Protein AF-0000000085161105 (afdb_homodimer)

Solvent-accessible surface area (backbone atoms only — not comparable to full-atom values): 9147 Å² total; per-residue (Å²): 103,48,68,47,67,28,64,81,33,56,54,71,57,48,52,53,47,44,52,50,10,55,75,70,72,42,51,55,47,58,39,50,52,55,35,43,53,49,30,51,51,48,52,51,50,50,51,52,49,48,50,53,50,48,49,51,42,69,75,51,60,72,70,71,74,68,72,66,71,61,64,71,61,59,56,58,60,59,67,80,104,102,49,69,48,68,30,63,81,32,55,56,70,59,50,52,52,48,46,52,49,9,56,76,68,72,41,50,55,46,59,39,49,52,54,36,43,53,50,30,51,52,48,53,51,50,52,50,51,48,50,49,52,53,50,50,50,40,67,74,51,61,74,69,71,73,67,71,64,72,60,65,71,60,59,52,56,59,57,66,79,100

Radius of gyration: 26.93 Å; Cα contacts (8 Å, |Δi|>4): 101; chains: 2; bounding box: 89×53×54 Å

Nearest PDB structures (foldseek):
  1xsv-assembly1_B  TM=3.532E-01  e=8.103E+00  Staphylococcus aureus

InterPro domains:
  IPR010985 Ribbon-helix-helix [SSF47598] (4-61)
  IPR013321 Arc-type ribbon-helix-helix [G3DSA:1.10.1220.10] (2-68)

Foldseek 3Di:
DDDDDDDPDDPVVQVVLCVVCVVVVHDSVVSVVVVVVVVVVVVVVVVVVVVVVVCVCVVVVPPPVPPPPDVVVVVVVVVVD/DDDDDDDPDDPVVQVVLCVVCVVVVHDSVVSVVVVVVVVVVVVVVVVVVVVVVVCVCVVVVPPPVVPPPPVVVVVVVVVVD

pLDDT: mean 84.96, std 17.78, range [46.22, 98.5]

Organism: Gracilinema caldarium (strain ATCC 51460 / DSM 7334 / H1) (NCBI:txid744872)

Structure (mmCIF, N/CA/C/O backbone):
data_AF-0000000085161105-model_v1
#
loop_
_entity.id
_entity.type
_entity.pdbx_description
1 polymer 'Uncharacterized protein'
#
loop_
_atom_site.group_PDB
_atom_site.id
_atom_site.type_symbol
_atom_site.label_atom_id
_atom_site.label_alt_id
_atom_site.label_comp_id
_atom_site.label_asym_id
_atom_site.label_entity_id
_atom_site.la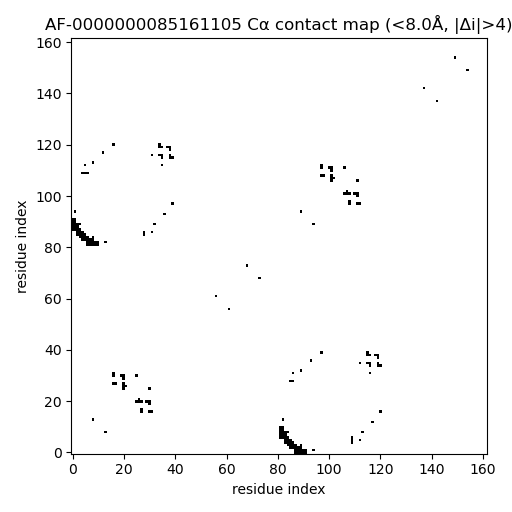bel_seq_id
_atom_site.pdbx_PDB_ins_code
_atom_site.Cartn_x
_atom_site.Cartn_y
_atom_site.Cartn_z
_atom_site.occupancy
_atom_site.B_iso_or_equiv
_atom_site.auth_seq_id
_atom_site.auth_comp_id
_atom_site.auth_asym_id
_atom_site.auth_atom_id
_atom_site.pdbx_PDB_model_num
ATOM 1 N N . MET A 1 1 ? -5.816 -5.742 -21.625 1 85.88 1 MET A N 1
ATOM 2 C CA . MET A 1 1 ? -5.969 -5.77 -20.172 1 85.88 1 MET A CA 1
ATOM 3 C C . MET A 1 1 ? -4.914 -6.672 -19.531 1 85.88 1 MET A C 1
ATOM 5 O O . MET A 1 1 ? -4.922 -7.887 -19.75 1 85.88 1 MET A O 1
ATOM 9 N N . PRO A 1 2 ? -3.969 -6.031 -18.938 1 92.69 2 PRO A N 1
ATOM 10 C CA . PRO A 1 2 ? -2.844 -6.816 -18.422 1 92.69 2 PRO A CA 1
ATOM 11 C C . PRO A 1 2 ? -3.213 -7.648 -17.188 1 92.69 2 PRO A C 1
ATOM 13 O O . PRO A 1 2 ? -4.254 -7.41 -16.578 1 92.69 2 PRO A O 1
ATOM 16 N N . LEU A 1 3 ? -2.451 -8.625 -17.031 1 95.44 3 LEU A N 1
ATOM 17 C CA . LEU A 1 3 ? -2.545 -9.492 -15.852 1 95.44 3 LEU A CA 1
ATOM 18 C C . LEU A 1 3 ? -1.609 -9.016 -14.75 1 95.44 3 LEU A C 1
ATOM 20 O O . LEU A 1 3 ? -0.421 -8.789 -14.992 1 95.44 3 LEU A O 1
ATOM 24 N N . LEU A 1 4 ? -2.09 -8.797 -13.594 1 97.5 4 LEU A N 1
ATOM 25 C CA . LEU A 1 4 ? -1.264 -8.531 -12.422 1 97.5 4 LEU A CA 1
ATOM 26 C C . LEU A 1 4 ? -1.057 -9.797 -11.594 1 97.5 4 LEU A C 1
ATOM 28 O O . LEU A 1 4 ? -2.021 -10.477 -11.25 1 97.5 4 LEU A O 1
ATOM 32 N N . GLN A 1 5 ? 0.175 -10.023 -11.344 1 97.12 5 GLN A N 1
ATOM 33 C CA . GLN A 1 5 ? 0.491 -11.219 -10.578 1 97.12 5 GLN A CA 1
ATOM 34 C C . GLN A 1 5 ? 1.525 -10.922 -9.492 1 97.12 5 GLN A C 1
ATOM 36 O O . GLN A 1 5 ? 2.555 -10.305 -9.766 1 97.12 5 GLN A O 1
ATOM 41 N N . VAL A 1 6 ? 1.143 -11.469 -8.359 1 97.44 6 VAL A N 1
ATOM 42 C CA . VAL A 1 6 ? 2.064 -11.406 -7.23 1 97.44 6 VAL A CA 1
ATOM 43 C C . VAL A 1 6 ? 2.25 -12.797 -6.637 1 97.44 6 VAL A C 1
ATOM 45 O O . VAL A 1 6 ? 1.337 -13.336 -6.008 1 97.44 6 VAL A O 1
ATOM 48 N N . ARG A 1 7 ? 3.367 -13.43 -6.754 1 94.62 7 ARG A N 1
ATOM 49 C CA . ARG A 1 7 ? 3.619 -14.82 -6.391 1 94.62 7 ARG A CA 1
ATOM 50 C C . ARG A 1 7 ? 3.914 -14.953 -4.898 1 94.62 7 ARG A C 1
ATOM 52 O O . ARG A 1 7 ? 3.541 -15.945 -4.273 1 94.62 7 ARG A O 1
ATOM 59 N N . ASP A 1 8 ? 4.609 -14.242 -4.23 1 91.94 8 ASP A N 1
ATOM 60 C CA . ASP A 1 8 ? 4.965 -14.305 -2.814 1 91.94 8 ASP A CA 1
ATOM 61 C C . ASP A 1 8 ? 4.234 -13.227 -2.018 1 91.94 8 ASP A C 1
ATOM 63 O O . ASP A 1 8 ? 4.863 -12.445 -1.301 1 91.94 8 ASP A O 1
ATOM 67 N N . PHE A 1 9 ? 2.838 -13.445 -2.125 1 97.5 9 PHE A N 1
ATOM 68 C CA . PHE A 1 9 ? 1.999 -12.484 -1.415 1 97.5 9 PHE A CA 1
ATOM 69 C C . PHE A 1 9 ? 1.91 -12.836 0.065 1 97.5 9 PHE A C 1
ATOM 71 O O . PHE A 1 9 ? 1.677 -13.992 0.421 1 97.5 9 PHE A O 1
ATOM 78 N N . PRO A 1 10 ? 2.268 -11.945 0.961 1 97.25 10 PRO A N 1
ATOM 79 C CA . PRO A 1 10 ? 2.207 -12.242 2.395 1 97.25 10 PRO A CA 1
ATOM 80 C C . PRO A 1 10 ? 0.855 -12.812 2.822 1 97.25 10 PRO A C 1
ATOM 82 O O . PRO A 1 10 ? -0.189 -12.242 2.496 1 97.25 10 PRO A O 1
ATOM 85 N N . GLU A 1 11 ? 0.868 -13.914 3.537 1 97.06 11 GLU A N 1
ATOM 86 C CA . GLU A 1 11 ? -0.332 -14.641 3.938 1 97.06 11 GLU A CA 1
ATOM 87 C C . GLU A 1 11 ? -1.271 -13.75 4.75 1 97.06 11 GLU A C 1
ATOM 89 O O . GLU A 1 11 ? -2.488 -13.789 4.559 1 97.06 11 GLU A O 1
ATOM 94 N N . ASP A 1 12 ? -0.713 -12.961 5.73 1 96.69 12 ASP A N 1
ATOM 95 C CA . ASP A 1 12 ? -1.523 -12.094 6.582 1 96.69 12 ASP A CA 1
ATOM 96 C C . ASP A 1 12 ? -2.236 -11.031 5.754 1 96.69 12 ASP A C 1
ATOM 98 O O . ASP A 1 12 ? -3.398 -10.711 6.012 1 96.69 12 ASP A O 1
ATOM 102 N N . LEU A 1 13 ? -1.573 -10.547 4.734 1 97.62 13 LEU A N 1
ATOM 103 C CA . LEU A 1 13 ? -2.143 -9.531 3.854 1 97.62 13 LEU A CA 1
ATOM 104 C C . LEU A 1 13 ? -3.248 -10.125 2.986 1 97.62 13 LEU A C 1
ATOM 106 O O . LEU A 1 13 ? -4.281 -9.484 2.768 1 97.62 13 LEU A O 1
ATOM 110 N N . TYR A 1 14 ? -3.055 -11.281 2.6 1 98 14 TYR A N 1
ATOM 111 C CA . TYR A 1 14 ? -4.047 -11.977 1.782 1 98 14 TYR A CA 1
ATOM 112 C C . TYR A 1 14 ? -5.324 -12.227 2.57 1 98 14 TYR A C 1
ATOM 114 O O . TYR A 1 14 ? -6.43 -12.031 2.055 1 98 14 TYR A O 1
ATOM 122 N N . LYS A 1 15 ? -5.121 -12.68 3.773 1 97.44 15 LYS A N 1
ATOM 123 C CA . LYS A 1 15 ? -6.27 -12.953 4.637 1 97.44 15 LYS A CA 1
ATOM 124 C C . LYS A 1 15 ? -7.094 -11.688 4.871 1 97.44 15 LYS A C 1
ATOM 126 O O . LYS A 1 15 ? -8.32 -11.727 4.797 1 97.44 15 LYS A O 1
ATOM 131 N N . THR A 1 16 ? -6.422 -10.609 5.164 1 97.81 16 THR A N 1
ATOM 132 C CA . THR A 1 16 ? -7.098 -9.344 5.402 1 97.81 16 THR A CA 1
ATOM 133 C C . THR A 1 16 ? -7.824 -8.875 4.145 1 97.81 16 THR A C 1
ATOM 135 O O . THR A 1 16 ? -8.969 -8.414 4.215 1 97.81 16 THR A O 1
ATOM 138 N N . LEU A 1 17 ? -7.184 -9.008 2.988 1 98 17 LEU A N 1
ATOM 139 C CA . LEU A 1 17 ? -7.762 -8.625 1.706 1 98 17 LEU A CA 1
ATOM 140 C C . LEU A 1 17 ? -9.008 -9.453 1.398 1 98 17 LEU A C 1
ATOM 142 O O . LEU A 1 17 ? -10.016 -8.914 0.933 1 98 17 LEU A O 1
ATOM 146 N N . ALA A 1 18 ? -8.914 -10.695 1.698 1 97.62 18 ALA A N 1
ATOM 147 C CA . ALA A 1 18 ? -10.039 -11.602 1.468 1 97.62 18 ALA A CA 1
ATOM 148 C C . ALA A 1 18 ? -11.219 -11.25 2.365 1 97.62 18 ALA A C 1
ATOM 150 O O . ALA A 1 18 ? -12.375 -11.297 1.931 1 97.62 18 ALA A O 1
ATOM 151 N N . GLU A 1 19 ? -10.898 -10.969 3.643 1 97.62 19 GLU A N 1
ATOM 152 C CA . GLU A 1 19 ? -11.938 -10.586 4.594 1 97.62 19 GLU A CA 1
ATOM 153 C C . GLU A 1 19 ? -12.656 -9.312 4.145 1 97.62 19 GLU A C 1
ATOM 155 O O . GLU A 1 19 ? -13.883 -9.242 4.199 1 97.62 19 GLU A O 1
ATOM 160 N N . ILE A 1 20 ? -11.938 -8.367 3.658 1 97.31 20 ILE A N 1
ATOM 161 C CA . ILE A 1 20 ? -12.508 -7.094 3.236 1 97.31 20 ILE A CA 1
ATOM 162 C C . ILE A 1 20 ? -13.32 -7.289 1.959 1 97.31 20 ILE A C 1
ATOM 164 O O . ILE A 1 20 ? -14.391 -6.691 1.798 1 97.31 20 ILE A O 1
ATOM 168 N N . ALA A 1 21 ? -12.797 -8.117 1.07 1 98.31 21 ALA A N 1
ATOM 169 C CA . ALA A 1 21 ? -13.516 -8.43 -0.158 1 98.31 21 ALA A CA 1
ATOM 170 C C . ALA A 1 21 ? -14.891 -9.023 0.151 1 98.31 21 ALA A C 1
ATOM 172 O O . ALA A 1 21 ? -15.891 -8.648 -0.459 1 98.31 21 ALA A O 1
ATOM 173 N N . GLU A 1 22 ? -14.875 -9.938 1.122 1 98.06 22 GLU A N 1
ATOM 174 C CA . GLU A 1 22 ? -16.125 -10.57 1.537 1 98.06 22 GLU A CA 1
ATOM 175 C C . GLU A 1 22 ? -17.078 -9.562 2.156 1 98.06 22 GLU A C 1
ATOM 177 O O . GLU A 1 22 ? -18.266 -9.555 1.847 1 98.06 22 GLU A O 1
ATOM 182 N N . GLN A 1 23 ? -16.562 -8.758 2.969 1 96.31 23 GLN A N 1
ATOM 183 C CA . GLN A 1 23 ? -17.375 -7.742 3.629 1 96.31 23 GLN A CA 1
ATOM 184 C C . GLN A 1 23 ? -18 -6.785 2.611 1 96.31 23 GLN A C 1
ATOM 186 O O . GLN A 1 23 ? -19.141 -6.344 2.775 1 96.31 23 GLN A O 1
ATOM 191 N N . ASP A 1 24 ? -17.266 -6.457 1.548 1 96.75 24 ASP A N 1
ATOM 192 C CA . ASP A 1 24 ? -17.719 -5.504 0.538 1 96.75 24 ASP A CA 1
ATOM 193 C C . ASP A 1 24 ? -18.469 -6.215 -0.593 1 96.75 24 ASP A C 1
ATOM 195 O O . ASP A 1 24 ? -18.906 -5.574 -1.547 1 9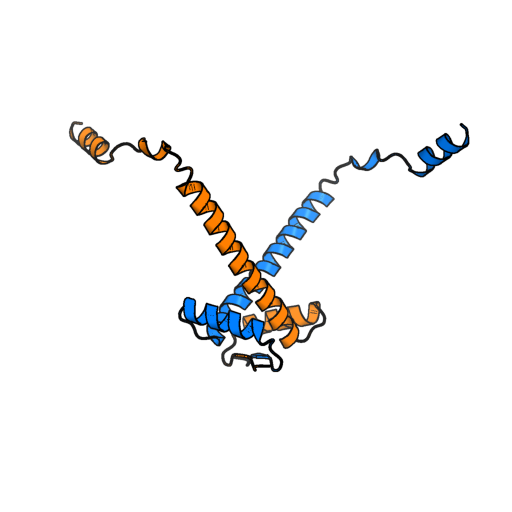6.75 24 ASP A O 1
ATOM 199 N N . ASN A 1 25 ? -18.594 -7.539 -0.49 1 97.94 25 ASN A N 1
ATOM 200 C CA . ASN A 1 25 ? -19.281 -8.375 -1.469 1 97.94 25 ASN A CA 1
ATOM 201 C C . ASN A 1 25 ? -18.641 -8.273 -2.846 1 97.94 25 ASN A C 1
ATOM 203 O O . ASN A 1 25 ? -19.312 -8.047 -3.846 1 97.94 25 ASN A O 1
ATOM 207 N N . ARG A 1 26 ? -17.25 -8.406 -2.811 1 97.44 26 ARG A N 1
ATOM 208 C CA . ARG A 1 26 ? -16.469 -8.391 -4.039 1 97.44 26 ARG A CA 1
ATOM 209 C C . ARG A 1 26 ? -15.5 -9.562 -4.082 1 97.44 26 ARG A C 1
ATOM 211 O O . ARG A 1 26 ? -15.195 -10.164 -3.049 1 97.44 26 ARG A O 1
ATOM 218 N N . SER A 1 27 ? -15.172 -9.773 -5.281 1 97.75 27 SER A N 1
ATOM 219 C CA . SER A 1 27 ? -14.062 -10.719 -5.41 1 97.75 27 SER A CA 1
ATOM 220 C C . SER A 1 27 ? -12.75 -10.102 -4.926 1 97.75 27 SER A C 1
ATOM 222 O O . SER A 1 27 ? -12.633 -8.883 -4.84 1 97.75 27 SER A O 1
ATOM 224 N N . ILE A 1 28 ? -11.781 -10.891 -4.621 1 97.31 28 ILE A N 1
ATOM 225 C CA . ILE A 1 28 ? -10.461 -10.438 -4.203 1 97.31 28 ILE A CA 1
ATOM 226 C C . ILE A 1 28 ? -9.836 -9.57 -5.301 1 97.31 28 ILE A C 1
ATOM 228 O O . ILE A 1 28 ? -9.18 -8.57 -5.012 1 97.31 28 ILE A O 1
ATOM 232 N N . ALA A 1 29 ? -10.031 -9.93 -6.559 1 97.88 29 ALA A N 1
ATOM 233 C CA . ALA A 1 29 ? -9.523 -9.18 -7.707 1 97.88 29 ALA A CA 1
ATOM 234 C C . ALA A 1 29 ? -10.141 -7.789 -7.777 1 97.88 29 ALA A C 1
ATOM 236 O O . ALA A 1 29 ? -9.43 -6.797 -7.949 1 97.88 29 ALA A O 1
ATOM 237 N N . GLN A 1 30 ? -11.453 -7.746 -7.652 1 97.75 30 GLN A N 1
ATOM 238 C CA . GLN A 1 30 ? -12.156 -6.469 -7.695 1 97.75 30 GLN A CA 1
ATOM 239 C C . GLN A 1 30 ? -11.758 -5.578 -6.527 1 97.75 30 GLN A C 1
ATOM 241 O O . GLN A 1 30 ? -11.578 -4.371 -6.691 1 97.75 30 GLN A O 1
ATOM 246 N N . GLU A 1 31 ? -11.562 -6.133 -5.324 1 98.12 31 GLU A N 1
ATOM 247 C CA . GLU A 1 31 ? -11.141 -5.387 -4.145 1 98.12 31 GLU A CA 1
ATOM 248 C C . GLU A 1 31 ? -9.719 -4.855 -4.309 1 98.12 31 GLU A C 1
ATOM 250 O O . GLU A 1 31 ? -9.422 -3.729 -3.904 1 98.12 31 GLU A O 1
ATOM 255 N N . THR A 1 32 ? -8.852 -5.707 -4.895 1 98.5 32 THR A N 1
ATOM 256 C CA . THR A 1 32 ? -7.477 -5.301 -5.168 1 98.5 32 THR A CA 1
ATOM 257 C C . THR A 1 32 ? -7.445 -4.062 -6.059 1 98.5 32 THR A C 1
ATOM 259 O O . THR A 1 32 ? -6.711 -3.113 -5.781 1 98.5 32 THR A O 1
ATOM 262 N N . ILE A 1 33 ? -8.273 -3.996 -7.062 1 98.38 33 ILE A N 1
ATOM 263 C CA . ILE A 1 33 ? -8.352 -2.879 -8 1 98.38 33 ILE A CA 1
ATOM 264 C C . ILE A 1 33 ? -8.82 -1.624 -7.266 1 98.38 33 ILE A C 1
ATOM 266 O O . ILE A 1 33 ? -8.234 -0.549 -7.426 1 98.38 33 ILE A O 1
ATOM 270 N N . VAL A 1 34 ? -9.867 -1.777 -6.488 1 97.94 34 VAL A N 1
ATOM 271 C CA . VAL A 1 34 ? -10.453 -0.647 -5.777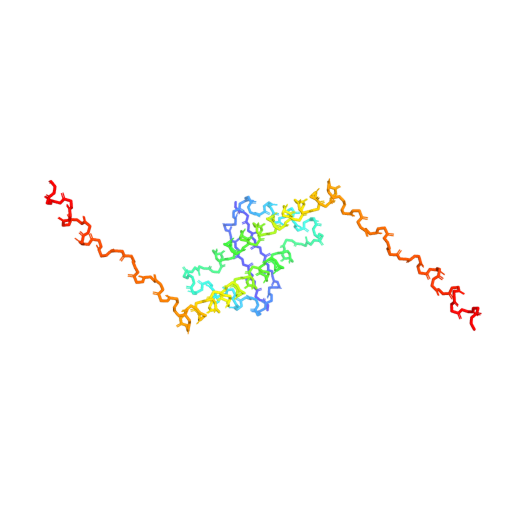 1 97.94 34 VAL A CA 1
ATOM 272 C C . VAL A 1 34 ? -9.445 -0.078 -4.785 1 97.94 34 VAL A C 1
ATOM 274 O O . VAL A 1 34 ? -9.258 1.14 -4.707 1 97.94 34 VAL A O 1
ATOM 277 N N . LEU A 1 35 ? -8.727 -0.958 -4.035 1 98.25 35 LEU A N 1
ATOM 278 C CA . LEU A 1 35 ? -7.777 -0.526 -3.018 1 98.25 35 LEU A CA 1
ATOM 279 C C . LEU A 1 35 ? -6.551 0.119 -3.654 1 98.25 35 LEU A C 1
ATOM 281 O O . LEU A 1 35 ? -6.02 1.103 -3.135 1 98.25 35 LEU A O 1
ATOM 285 N N . LEU A 1 36 ? -6.086 -0.452 -4.738 1 98.38 36 LEU A N 1
ATOM 286 C CA . LEU A 1 36 ? -4.922 0.113 -5.41 1 98.38 36 LEU A CA 1
ATOM 287 C C . LEU A 1 36 ? -5.238 1.486 -5.992 1 98.38 36 LEU A C 1
ATOM 289 O O . LEU A 1 36 ? -4.406 2.393 -5.945 1 98.38 36 LEU A O 1
ATOM 293 N N . LYS A 1 37 ? -6.465 1.665 -6.598 1 97.75 37 LYS A N 1
ATOM 294 C CA . LYS A 1 37 ? -6.895 2.969 -7.098 1 97.75 37 LYS A CA 1
ATOM 295 C C . LYS A 1 37 ? -6.906 4.008 -5.98 1 97.75 37 LYS A C 1
ATOM 297 O O . LYS A 1 37 ? -6.438 5.133 -6.168 1 97.75 37 LYS A O 1
ATOM 302 N N . LYS A 1 38 ? -7.418 3.578 -4.887 1 96.69 38 LYS A N 1
ATOM 303 C CA . LYS A 1 38 ? -7.48 4.473 -3.736 1 96.69 38 LYS A CA 1
ATOM 304 C C . LYS A 1 38 ? -6.078 4.828 -3.242 1 96.69 38 LYS A C 1
ATOM 306 O O . LYS A 1 38 ? -5.809 5.984 -2.91 1 96.69 38 LYS A O 1
ATOM 311 N N . ALA A 1 39 ? -5.238 3.793 -3.131 1 97.38 39 ALA A N 1
ATOM 312 C CA . ALA A 1 39 ? -3.877 4 -2.645 1 97.38 39 ALA A CA 1
ATOM 313 C C . ALA A 1 39 ? -3.104 4.941 -3.562 1 97.38 39 ALA A C 1
ATOM 315 O O . ALA A 1 39 ? -2.336 5.785 -3.094 1 97.38 39 ALA A O 1
ATOM 316 N N . LEU A 1 40 ? -3.285 4.812 -4.844 1 97.06 40 LEU A N 1
ATOM 317 C CA . LEU A 1 40 ? -2.586 5.645 -5.812 1 97.06 40 LEU A CA 1
ATOM 318 C C . LEU A 1 40 ? -3.109 7.078 -5.777 1 97.06 40 LEU A C 1
ATOM 320 O O . LEU A 1 40 ? -2.338 8.031 -5.922 1 97.06 40 LEU A O 1
ATOM 324 N N . ASN A 1 41 ? -4.438 7.227 -5.664 1 95 41 ASN A N 1
ATOM 325 C CA . ASN A 1 41 ? -5.027 8.555 -5.527 1 95 41 ASN A CA 1
ATOM 326 C C . ASN A 1 41 ? -4.531 9.266 -4.273 1 95 41 ASN 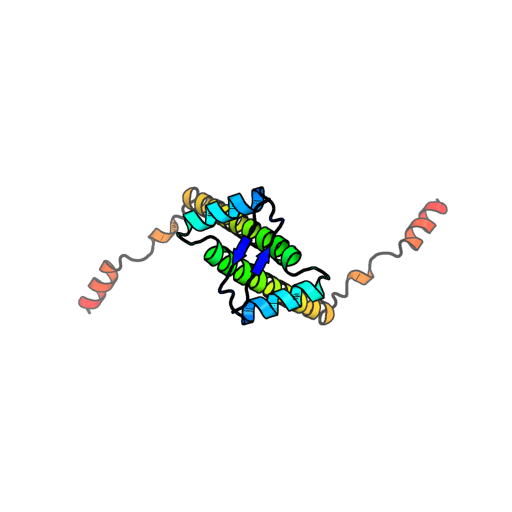A C 1
ATOM 328 O O . ASN A 1 41 ? -4.27 10.469 -4.297 1 95 41 ASN A O 1
ATOM 332 N N . TYR A 1 42 ? -4.402 8.516 -3.193 1 93 42 TYR A N 1
ATOM 333 C CA . TYR A 1 42 ? -3.91 9.078 -1.941 1 93 42 TYR A CA 1
ATOM 334 C C . TYR A 1 42 ? -2.463 9.539 -2.08 1 93 42 TYR A C 1
ATOM 336 O O . TYR A 1 42 ? -2.094 10.609 -1.589 1 93 42 TYR A O 1
ATOM 344 N N . LYS A 1 43 ? -1.7 8.664 -2.715 1 93.44 43 LYS A N 1
ATOM 345 C CA . LYS A 1 43 ? -0.3 9.016 -2.93 1 93.44 43 LYS A CA 1
ATOM 346 C C . LYS A 1 43 ? -0.174 10.312 -3.721 1 93.44 43 LYS A C 1
ATOM 348 O O . LYS A 1 43 ? 0.64 11.18 -3.385 1 93.44 43 LYS A O 1
ATOM 353 N N . GLU A 1 44 ? -0.956 10.484 -4.699 1 93.75 44 GLU A N 1
ATOM 354 C CA . GLU A 1 44 ? -0.93 11.672 -5.547 1 93.75 44 GLU A CA 1
ATOM 355 C C . GLU A 1 44 ? -1.366 12.914 -4.773 1 93.75 44 GLU A C 1
ATOM 357 O O . GLU A 1 44 ? -0.769 13.984 -4.918 1 93.75 44 GLU A O 1
ATOM 362 N N . SER A 1 45 ? -2.447 12.758 -4.043 1 94.75 45 SER A N 1
ATOM 363 C CA . SER A 1 45 ? -2.973 13.875 -3.27 1 94.75 45 SER A CA 1
ATOM 364 C C . SER A 1 45 ? -1.973 14.344 -2.215 1 94.75 45 SER A C 1
ATOM 366 O O . SER A 1 45 ? -1.827 15.539 -1.973 1 94.75 45 SER A O 1
ATOM 368 N N . ARG A 1 46 ? -1.368 13.367 -1.612 1 91.94 46 ARG A N 1
ATOM 369 C CA . ARG A 1 46 ? -0.372 13.68 -0.595 1 91.94 46 ARG A CA 1
ATOM 370 C C . ARG A 1 46 ? 0.815 14.422 -1.203 1 91.94 46 ARG A C 1
ATOM 372 O O . ARG A 1 46 ? 1.333 15.367 -0.609 1 91.94 46 ARG A O 1
ATOM 379 N N . GLN A 1 47 ? 1.183 13.992 -2.311 1 92.69 47 GLN A N 1
ATOM 380 C CA . GLN A 1 47 ? 2.299 14.648 -2.988 1 92.69 47 GLN A CA 1
ATOM 381 C C . GLN A 1 47 ? 1.938 16.078 -3.391 1 92.69 47 GLN A C 1
ATOM 383 O O . GLN A 1 47 ? 2.754 16.984 -3.25 1 92.69 47 GLN A O 1
ATOM 388 N N . ALA A 1 48 ? 0.757 16.203 -3.895 1 95.12 48 ALA A N 1
ATOM 389 C CA . ALA A 1 48 ? 0.288 17.531 -4.289 1 95.12 48 ALA A CA 1
ATOM 390 C C . ALA A 1 48 ? 0.209 18.469 -3.084 1 95.12 48 ALA A C 1
ATOM 392 O O . ALA A 1 48 ? 0.559 19.641 -3.182 1 95.12 48 ALA A O 1
ATOM 393 N N . ARG A 1 49 ? -0.259 17.953 -2.061 1 95.06 49 ARG A N 1
ATOM 394 C CA . ARG A 1 49 ? -0.372 18.75 -0.842 1 95.06 49 ARG A CA 1
ATOM 395 C C . ARG A 1 49 ? 1.005 19.141 -0.318 1 95.06 49 ARG A C 1
ATOM 397 O O . ARG A 1 49 ? 1.206 20.281 0.111 1 95.06 49 ARG A O 1
ATOM 404 N N . ARG A 1 50 ? 1.86 18.281 -0.316 1 94.62 50 ARG A N 1
ATOM 405 C CA . ARG A 1 50 ? 3.225 18.562 0.12 1 94.62 50 ARG A CA 1
ATOM 406 C C . ARG A 1 50 ? 3.863 19.641 -0.745 1 94.62 50 ARG A C 1
ATOM 408 O O . ARG A 1 50 ? 4.512 20.562 -0.228 1 94.62 50 ARG A O 1
ATOM 415 N N . LYS A 1 51 ? 3.652 19.516 -1.948 1 94.88 51 LYS A N 1
ATOM 416 C CA . LYS A 1 51 ? 4.195 20.516 -2.867 1 94.88 51 LYS A CA 1
ATOM 417 C C . LYS A 1 51 ? 3.613 21.906 -2.588 1 94.88 51 LYS A C 1
ATOM 419 O O . LYS A 1 51 ? 4.332 22.906 -2.629 1 94.88 51 LYS A O 1
ATOM 424 N N . ARG A 1 52 ? 2.254 21.875 -2.377 1 94.44 52 ARG A N 1
ATOM 425 C CA . ARG A 1 52 ? 1.573 23.125 -2.086 1 94.44 52 ARG A CA 1
ATOM 426 C C . ARG A 1 52 ? 2.117 23.766 -0.81 1 94.44 52 ARG A C 1
ATOM 428 O O . ARG A 1 52 ? 2.381 24.969 -0.772 1 94.44 52 ARG A O 1
ATOM 435 N N . ILE A 1 53 ? 2.396 22.906 0.205 1 92.81 53 ILE A N 1
ATOM 436 C CA . ILE A 1 53 ? 2.877 23.391 1.495 1 92.81 53 ILE A CA 1
ATOM 437 C C . ILE A 1 53 ? 4.32 23.875 1.361 1 92.81 53 ILE A C 1
ATOM 439 O O . ILE A 1 53 ? 4.684 24.922 1.909 1 92.81 53 ILE A O 1
ATOM 443 N N . LEU A 1 54 ? 5.074 23.156 0.636 1 92.62 54 LEU A N 1
ATOM 444 C CA . LEU A 1 54 ? 6.465 23.547 0.416 1 92.62 54 LEU A CA 1
ATOM 445 C C . LEU A 1 54 ? 6.543 24.859 -0.357 1 92.62 54 LEU A C 1
ATOM 447 O O . LEU A 1 54 ? 7.367 25.719 -0.039 1 92.62 54 LEU A O 1
ATOM 451 N N . ASN A 1 55 ? 5.719 24.922 -1.418 1 91.69 55 ASN A N 1
ATOM 452 C CA . ASN A 1 55 ? 5.664 26.156 -2.191 1 91.69 55 ASN A CA 1
ATOM 453 C C . ASN A 1 55 ? 5.262 27.344 -1.323 1 91.69 55 ASN A C 1
ATOM 455 O O . ASN A 1 55 ? 5.773 28.453 -1.498 1 91.69 55 ASN A O 1
ATOM 459 N N . GLU A 1 56 ? 4.285 27.109 -0.426 1 89 56 GLU A N 1
ATOM 460 C CA . GLU A 1 56 ? 3.844 28.156 0.488 1 89 56 GLU A CA 1
ATOM 461 C C . GLU A 1 56 ? 4.965 28.562 1.435 1 89 56 GLU A C 1
ATOM 463 O O . GLU A 1 56 ? 5.113 29.75 1.747 1 89 56 GLU A O 1
ATOM 468 N N . ILE A 1 57 ? 5.84 27.625 1.897 1 88.38 57 ILE A N 1
ATOM 469 C CA . ILE A 1 57 ? 6.965 27.891 2.785 1 88.38 57 ILE A CA 1
ATOM 470 C C . ILE A 1 57 ? 8.047 28.656 2.029 1 88.38 57 ILE A C 1
ATOM 472 O O . ILE A 1 57 ? 8.641 29.594 2.559 1 88.38 57 ILE A O 1
ATOM 476 N N . TYR A 1 58 ? 8.328 28.203 0.828 1 87 58 TYR A N 1
ATOM 477 C CA . TYR A 1 58 ? 9.352 28.844 0.003 1 87 58 TYR A CA 1
ATOM 478 C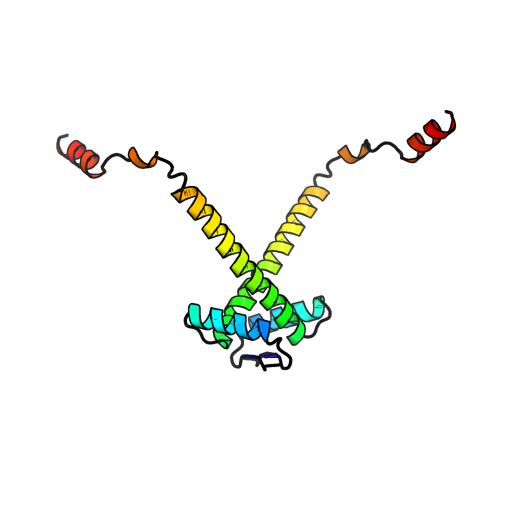 C . TYR A 1 58 ? 8.945 30.266 -0.373 1 87 58 TYR A C 1
ATOM 480 O O . TYR A 1 58 ? 9.789 31.156 -0.437 1 87 58 TYR A O 1
ATOM 488 N N . ASN A 1 59 ? 7.758 30.391 -0.651 1 85.25 59 ASN A N 1
ATOM 489 C CA . ASN A 1 59 ? 7.273 31.688 -1.121 1 85.25 59 ASN A CA 1
ATOM 490 C C . ASN A 1 59 ? 6.992 32.625 0.041 1 85.25 59 ASN A C 1
ATOM 492 O O . ASN A 1 59 ? 6.871 33.844 -0.155 1 85.25 59 ASN A O 1
ATOM 496 N N . ASN A 1 60 ? 6.816 32 1.307 1 71.31 60 ASN A N 1
ATOM 497 C CA . ASN A 1 60 ? 6.656 32.812 2.514 1 71.31 60 ASN A CA 1
ATOM 498 C C . ASN A 1 60 ? 7.621 32.375 3.611 1 71.31 60 ASN A C 1
ATOM 500 O O . ASN A 1 60 ? 7.207 31.734 4.594 1 71.31 60 ASN A O 1
ATOM 504 N N . PRO A 1 61 ? 9.016 32.344 3.172 1 59.12 61 PRO A N 1
ATOM 505 C CA . PRO A 1 61 ? 10.016 31.922 4.148 1 59.12 61 PRO A CA 1
ATOM 506 C C . PRO A 1 61 ? 9.867 32.625 5.5 1 59.12 61 PRO A C 1
ATOM 508 O O . PRO A 1 61 ? 9.594 33.812 5.551 1 59.12 61 PRO A O 1
ATOM 511 N N . ILE A 1 62 ? 9.289 31.969 6.457 1 55.56 62 ILE A N 1
ATOM 512 C CA . ILE A 1 62 ? 9.305 32.594 7.777 1 55.56 62 ILE A CA 1
ATOM 513 C C . ILE A 1 62 ? 10.734 33 8.141 1 55.56 62 ILE A C 1
ATOM 515 O O . ILE A 1 62 ? 11.656 32.156 8.07 1 55.56 62 ILE A O 1
ATOM 519 N N . ARG A 1 63 ? 11.023 34.188 8.133 1 51.41 63 ARG A N 1
ATOM 520 C CA . ARG A 1 63 ? 12.188 34.938 8.617 1 51.41 63 ARG A CA 1
ATOM 521 C C . ARG A 1 63 ? 12.719 34.312 9.906 1 51.41 63 ARG A C 1
ATOM 523 O O . ARG A 1 63 ? 13.781 34.688 10.391 1 51.41 63 ARG A O 1
ATOM 530 N N . ASN A 1 64 ? 11.898 33.719 10.68 1 48.5 64 ASN A N 1
ATOM 531 C CA . ASN A 1 64 ? 12.312 33.781 12.078 1 48.5 64 ASN A CA 1
ATOM 532 C C . ASN A 1 64 ? 13.555 32.938 12.336 1 48.5 64 ASN A C 1
ATOM 534 O O . ASN A 1 64 ? 13.875 32.625 13.484 1 48.5 64 ASN A O 1
ATOM 538 N N . VAL A 1 65 ? 13.93 32.094 11.383 1 48.34 65 VAL A N 1
ATOM 539 C CA . VAL A 1 65 ? 14.984 31.266 11.938 1 48.34 65 VAL A CA 1
ATOM 540 C C . VAL A 1 65 ? 16.203 32.125 12.258 1 48.34 65 VAL A C 1
ATOM 542 O O . VAL A 1 65 ? 17.344 31.688 12.047 1 48.34 65 VAL A O 1
ATOM 545 N N . GLU A 1 66 ? 16.266 33.312 11.969 1 46.22 66 GLU A N 1
ATOM 546 C CA . GLU A 1 66 ? 17.438 34.125 12.273 1 46.22 66 GLU A CA 1
ATOM 547 C C . GLU A 1 66 ? 17.969 33.844 13.68 1 46.22 66 GLU A C 1
ATOM 549 O O . GLU A 1 66 ? 19.141 34.062 13.969 1 46.22 66 GLU A O 1
ATOM 554 N N . THR A 1 67 ? 17.078 33.875 14.727 1 49.34 67 THR A N 1
ATOM 555 C CA . THR A 1 67 ? 17.594 34.188 16.047 1 49.34 67 THR A CA 1
ATOM 556 C C . THR A 1 67 ? 18.203 32.969 16.703 1 49.34 67 THR A C 1
ATOM 558 O O . THR A 1 67 ? 18.297 32.875 17.938 1 49.34 67 THR A O 1
ATOM 561 N N . PHE A 1 68 ? 18.188 31.875 16.062 1 52.5 68 PHE A N 1
ATOM 562 C CA . PHE A 1 68 ? 18.859 30.828 16.828 1 52.5 68 PHE A CA 1
ATOM 563 C C . PHE A 1 68 ? 20.312 31.203 17.094 1 52.5 68 PHE A C 1
ATOM 565 O O . PHE A 1 68 ? 21.047 31.531 16.156 1 52.5 68 PHE A O 1
ATOM 572 N N . PRO A 1 69 ? 20.578 31.547 18.328 1 49.81 69 PRO A N 1
ATOM 573 C CA . PRO A 1 69 ? 21.922 32 18.672 1 49.81 69 PRO A CA 1
ATOM 574 C C . PRO A 1 69 ? 23.016 31.047 18.203 1 49.81 69 PRO A C 1
ATOM 576 O O . PRO A 1 69 ? 22.75 29.859 18.016 1 49.81 69 PRO A O 1
ATOM 579 N N . ASP A 1 70 ? 24.016 31.547 17.531 1 56.16 70 ASP A N 1
ATOM 580 C CA . ASP A 1 70 ? 25.188 30.797 17.078 1 56.16 70 ASP A CA 1
ATOM 581 C C . ASP A 1 70 ? 25.703 29.859 18.156 1 56.16 70 ASP A C 1
ATOM 583 O O . ASP A 1 70 ? 25.984 30.297 19.281 1 56.16 70 ASP A O 1
ATOM 587 N N . PRO A 1 71 ? 25.406 28.547 18.188 1 61.66 71 PRO A N 1
ATOM 588 C CA . PRO A 1 71 ? 25.906 27.625 19.219 1 61.66 71 PRO A CA 1
ATOM 589 C C . PRO A 1 71 ? 27.359 27.922 19.609 1 61.66 71 PRO A C 1
ATOM 591 O O . PRO A 1 71 ? 27.719 27.766 20.781 1 61.66 71 PRO A O 1
ATOM 594 N N . ALA A 1 72 ? 28.125 28.219 18.609 1 63.25 72 ALA A N 1
ATOM 595 C CA . ALA A 1 72 ? 29.531 28.484 18.906 1 63.25 72 ALA A CA 1
ATOM 596 C C . ALA A 1 72 ? 29.672 29.641 19.891 1 63.25 72 ALA A C 1
ATOM 598 O O . ALA A 1 72 ? 30.578 29.625 20.734 1 63.25 72 ALA A O 1
ATOM 599 N N . ALA A 1 73 ? 28.844 30.672 19.969 1 58.09 73 ALA A N 1
ATOM 600 C CA . ALA A 1 73 ? 28.906 31.797 20.891 1 58.09 73 ALA A CA 1
ATOM 601 C C . ALA A 1 73 ? 28.562 31.359 22.312 1 58.09 73 ALA A C 1
ATOM 603 O O . ALA A 1 73 ? 29.188 31.781 23.281 1 58.09 73 ALA A O 1
ATOM 604 N N . LEU A 1 74 ? 27.703 30.422 22.516 1 59.47 74 LEU A N 1
ATOM 605 C CA . LEU A 1 74 ? 27.312 29.891 23.812 1 59.47 74 LEU A CA 1
ATOM 606 C C . LEU A 1 74 ? 28.453 29.094 24.438 1 59.47 74 LEU A C 1
ATOM 608 O O . LEU A 1 74 ? 28.656 29.141 25.656 1 59.47 74 LEU A O 1
ATOM 612 N N . ILE A 1 75 ? 29.219 28.297 23.719 1 60.72 75 ILE A N 1
ATOM 613 C CA . ILE A 1 75 ? 30.312 27.5 24.266 1 60.72 75 ILE A CA 1
ATOM 614 C C . ILE A 1 75 ? 31.438 28.422 24.734 1 60.72 75 ILE A C 1
ATOM 616 O O . ILE A 1 75 ? 32 28.219 25.812 1 60.72 75 ILE A O 1
ATOM 620 N N . ARG A 1 76 ? 31.812 29.531 24.031 1 65.5 76 ARG A N 1
ATOM 621 C CA . ARG A 1 76 ? 32.875 30.438 24.406 1 65.5 76 ARG A CA 1
ATOM 622 C C . ARG A 1 76 ? 32.594 31.125 25.734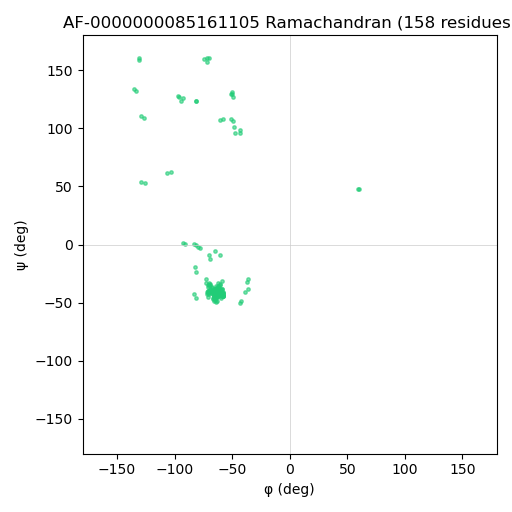 1 65.5 76 ARG A C 1
ATOM 624 O O . ARG A 1 76 ? 33.5 31.297 26.562 1 65.5 76 ARG A O 1
ATOM 631 N N . GLU A 1 77 ? 31.359 31.422 26.078 1 58.28 77 GLU A N 1
ATOM 632 C CA . GLU A 1 77 ? 30.984 32.062 27.328 1 58.28 77 GLU A CA 1
ATOM 633 C C . GLU A 1 77 ? 31.188 31.125 28.516 1 58.28 77 GLU A C 1
ATOM 635 O O . GLU A 1 77 ? 31.594 31.547 29.594 1 58.28 77 GLU A O 1
ATOM 640 N N . ASP A 1 78 ? 30.953 29.797 28.281 1 66.88 78 ASP A N 1
ATOM 641 C CA . ASP A 1 78 ? 31.109 28.844 29.359 1 66.88 78 ASP A CA 1
ATOM 642 C C . ASP A 1 78 ? 32.562 28.641 29.719 1 66.88 78 ASP A C 1
ATOM 644 O O . ASP A 1 78 ? 32.906 28.422 30.891 1 66.88 78 ASP A O 1
ATOM 648 N N . ARG A 1 79 ? 33.469 28.672 28.859 1 64.12 79 ARG A N 1
ATOM 649 C CA . ARG A 1 79 ? 34.875 28.438 29.188 1 64.12 79 ARG A CA 1
ATOM 650 C C . ARG A 1 79 ? 35.469 29.625 29.938 1 64.12 79 ARG A C 1
ATOM 652 O O . ARG A 1 79 ? 36.438 29.484 30.656 1 64.12 79 ARG A O 1
ATOM 659 N N . GLU A 1 80 ? 35.125 30.891 29.828 1 61.31 80 GLU A N 1
ATOM 660 C CA . GLU A 1 80 ? 35.719 32.062 30.469 1 61.31 80 GLU A CA 1
ATOM 661 C C . GLU A 1 80 ? 35.156 32.25 31.875 1 61.31 80 GLU A C 1
ATOM 663 O O . GLU A 1 80 ? 35.562 33.156 32.594 1 61.31 80 GLU A O 1
ATOM 668 N N . ARG A 1 81 ? 34.219 31.359 32.375 1 48.31 81 ARG A N 1
ATOM 669 C CA . ARG A 1 81 ? 33.844 31.391 33.781 1 48.31 81 ARG A CA 1
ATOM 670 C C . ARG A 1 81 ? 34.688 30.375 34.594 1 48.31 81 ARG A C 1
ATOM 672 O O . ARG A 1 81 ? 35.094 29.344 34.062 1 48.31 81 ARG A O 1
ATOM 679 N N . MET B 1 1 ? 2.529 -19.016 0.953 1 86 1 MET B N 1
ATOM 680 C CA . MET B 1 1 ? 2.479 -17.688 0.325 1 86 1 MET B CA 1
ATOM 681 C C . MET B 1 1 ? 1.581 -17.719 -0.908 1 86 1 MET B C 1
ATOM 683 O O . MET B 1 1 ? 1.908 -18.359 -1.909 1 86 1 MET B O 1
ATOM 687 N N . PRO B 1 2 ? 0.469 -17.125 -0.714 1 92.88 2 PRO B N 1
ATOM 688 C CA . PRO B 1 2 ? -0.505 -17.25 -1.802 1 92.88 2 PRO B CA 1
ATOM 689 C C . PRO B 1 2 ? -0.147 -16.375 -3.006 1 92.88 2 PRO B C 1
ATOM 691 O O . PRO B 1 2 ? 0.694 -15.477 -2.896 1 92.88 2 PRO B O 1
ATOM 694 N N . LEU B 1 3 ? -0.732 -16.797 -4.094 1 95.5 3 LEU B N 1
ATOM 695 C CA . LEU B 1 3 ? -0.619 -16.062 -5.344 1 95.5 3 LEU B CA 1
ATOM 696 C C . LEU B 1 3 ? -1.8 -15.109 -5.52 1 95.5 3 LEU B C 1
ATOM 698 O O . LEU B 1 3 ? -2.957 -15.523 -5.414 1 95.5 3 LEU B O 1
ATOM 702 N N . LEU B 1 4 ? -1.528 -13.828 -5.703 1 97.5 4 LEU B N 1
ATOM 703 C CA . LEU B 1 4 ? -2.568 -12.875 -6.07 1 97.5 4 LEU B CA 1
ATOM 704 C C . LEU B 1 4 ? -2.602 -12.656 -7.578 1 97.5 4 LEU B C 1
ATOM 706 O O . LEU B 1 4 ? -1.569 -12.367 -8.188 1 97.5 4 LEU B O 1
ATOM 710 N N . GLN B 1 5 ? -3.781 -12.836 -8.102 1 97.19 5 GLN B N 1
ATOM 711 C CA . GLN B 1 5 ? -3.922 -12.672 -9.547 1 97.19 5 GLN B CA 1
ATOM 712 C C . GLN B 1 5 ? -5.148 -11.828 -9.883 1 97.19 5 GLN B C 1
ATOM 714 O O . GLN B 1 5 ? -6.246 -12.086 -9.375 1 97.19 5 GLN B O 1
ATOM 719 N N . VAL B 1 6 ? -4.836 -10.891 -10.758 1 97.38 6 VAL B N 1
ATOM 720 C CA . VAL B 1 6 ? -5.91 -10.07 -11.305 1 97.38 6 VAL B CA 1
ATOM 721 C C . VAL B 1 6 ? -5.852 -10.102 -12.836 1 97.38 6 VAL B C 1
ATOM 723 O O . VAL B 1 6 ? -4.949 -9.523 -13.438 1 97.38 6 VAL B O 1
ATOM 726 N N . ARG B 1 7 ? -6.688 -10.695 -13.531 1 94.12 7 ARG B N 1
ATOM 727 C CA . ARG B 1 7 ? -6.66 -10.953 -14.969 1 94.12 7 ARG B CA 1
ATOM 728 C C . ARG B 1 7 ? -7.133 -9.734 -15.75 1 94.12 7 ARG B C 1
ATOM 730 O O . ARG B 1 7 ? -6.633 -9.453 -16.844 1 94.12 7 ARG B O 1
ATOM 737 N N . ASP B 1 8 ? -8.141 -9.047 -15.5 1 92.06 8 ASP B N 1
ATOM 738 C CA . ASP B 1 8 ? -8.68 -7.883 -16.203 1 92.06 8 ASP B CA 1
ATOM 739 C C . ASP B 1 8 ? -8.359 -6.59 -15.445 1 92.06 8 ASP B C 1
ATOM 741 O O . ASP B 1 8 ? -9.258 -5.805 -15.141 1 92.06 8 ASP B O 1
ATOM 745 N N . PHE B 1 9 ? -6.926 -6.445 -15.398 1 97.38 9 PHE B N 1
ATOM 746 C CA . PHE B 1 9 ? -6.461 -5.25 -14.695 1 97.38 9 PHE B CA 1
ATOM 747 C C . PHE B 1 9 ? -6.523 -4.031 -15.609 1 97.38 9 PHE B C 1
ATOM 749 O O . PHE B 1 9 ? -6.086 -4.086 -16.766 1 97.38 9 PHE B O 1
ATOM 756 N N . PRO B 1 10 ? -7.223 -2.996 -15.227 1 97.19 10 PRO B N 1
ATOM 757 C CA . PRO B 1 10 ? -7.316 -1.808 -16.078 1 97.19 10 PRO B CA 1
ATOM 758 C C . PRO B 1 10 ? -5.949 -1.317 -16.562 1 97.19 10 PRO B C 1
ATOM 760 O O . PRO B 1 10 ? -5.035 -1.141 -15.75 1 97.19 10 PRO B O 1
ATOM 763 N N . GLU B 1 11 ? -5.805 -1.059 -17.844 1 97.06 11 GLU B N 1
ATOM 764 C CA . GLU B 1 11 ? -4.543 -0.687 -18.469 1 97.06 11 GLU B CA 1
ATOM 765 C C . GLU B 1 11 ? -3.977 0.594 -17.875 1 97.06 11 GLU B C 1
ATOM 767 O O . GLU B 1 11 ? -2.77 0.695 -17.641 1 97.06 11 GLU B O 1
ATOM 772 N N . ASP B 1 12 ? -4.855 1.564 -17.672 1 96.62 12 ASP B N 1
ATOM 773 C CA . ASP B 1 12 ? -4.414 2.842 -17.125 1 96.62 12 ASP B CA 1
ATOM 774 C C . ASP B 1 12 ? -3.859 2.672 -15.703 1 96.62 12 ASP B C 1
ATOM 776 O O . ASP B 1 12 ? -2.857 3.291 -15.344 1 96.62 12 ASP B O 1
ATOM 780 N N . LEU B 1 13 ? -4.453 1.83 -14.945 1 97.56 13 LEU B N 1
ATOM 781 C CA . LEU B 1 13 ? -4.008 1.552 -13.586 1 97.56 13 LEU B CA 1
ATOM 782 C C . LEU B 1 13 ? -2.674 0.813 -13.594 1 97.56 13 LEU B C 1
ATOM 784 O O . LEU B 1 13 ? -1.801 1.095 -12.766 1 97.56 13 LEU B O 1
ATOM 788 N N . TYR B 1 14 ? -2.531 -0.041 -14.5 1 98 14 TYR B N 1
ATOM 789 C CA . TYR B 1 14 ? -1.291 -0.799 -14.633 1 98 14 TYR B CA 1
ATOM 790 C C . TYR B 1 14 ? -0.125 0.117 -14.977 1 98 14 TYR B C 1
ATOM 792 O O . TYR B 1 14 ? 0.967 -0.016 -14.422 1 98 14 TYR B O 1
ATOM 800 N N . LYS B 1 15 ? -0.39 0.984 -15.93 1 97.44 15 LYS B N 1
ATOM 801 C CA . LYS B 1 15 ? 0.64 1.928 -16.344 1 97.44 15 LYS B CA 1
ATOM 802 C C . LYS B 1 15 ? 1.099 2.803 -15.188 1 97.44 15 LYS B C 1
ATOM 804 O O . LYS B 1 15 ? 2.299 3.01 -15 1 97.44 15 LYS B O 1
ATOM 809 N N . THR B 1 16 ? 0.135 3.287 -14.438 1 97.81 16 THR B N 1
ATOM 810 C CA . THR B 1 16 ? 0.449 4.133 -13.289 1 97.81 16 THR B CA 1
ATOM 811 C C . THR B 1 16 ? 1.229 3.348 -12.242 1 97.81 16 THR B C 1
ATOM 813 O O . THR B 1 16 ? 2.207 3.852 -11.68 1 97.81 16 THR B O 1
ATOM 816 N N . LEU B 1 17 ? 0.839 2.141 -11.977 1 98 17 LEU B N 1
ATOM 817 C CA . LEU B 1 17 ? 1.502 1.271 -11.016 1 98 17 LEU B CA 1
ATOM 818 C C . LEU B 1 17 ? 2.939 0.983 -11.438 1 98 17 LEU B C 1
ATOM 820 O O . LEU B 1 17 ? 3.852 1.005 -10.609 1 98 17 LEU B O 1
ATOM 824 N N . ALA B 1 18 ? 3.08 0.737 -12.719 1 97.56 18 ALA B N 1
ATOM 825 C CA . ALA B 1 18 ? 4.406 0.455 -13.266 1 97.56 18 ALA B CA 1
ATOM 826 C C . ALA B 1 18 ? 5.32 1.67 -13.133 1 97.56 18 ALA B C 1
ATOM 828 O O . ALA B 1 18 ? 6.504 1.532 -12.828 1 97.56 18 ALA B O 1
ATOM 829 N N . GLU B 1 19 ? 4.754 2.846 -13.453 1 97.69 19 GLU B N 1
ATOM 830 C CA . GLU B 1 19 ? 5.516 4.086 -13.344 1 97.69 19 GLU B CA 1
ATOM 831 C C . GLU B 1 19 ? 5.973 4.328 -11.906 1 97.69 19 GLU B C 1
ATOM 833 O O . GLU B 1 19 ? 7.129 4.695 -11.672 1 97.69 19 GLU B O 1
ATOM 838 N N . ILE B 1 20 ? 5.133 4.074 -10.961 1 97.31 20 ILE B N 1
ATOM 839 C CA . ILE B 1 20 ? 5.445 4.305 -9.555 1 97.31 20 ILE B CA 1
ATOM 840 C C . ILE B 1 20 ? 6.469 3.281 -9.078 1 97.31 20 ILE B C 1
ATOM 842 O O . ILE B 1 20 ? 7.379 3.611 -8.312 1 97.31 20 ILE B O 1
ATOM 846 N N . ALA B 1 21 ? 6.285 2.041 -9.531 1 98.25 21 ALA B N 1
ATOM 847 C CA . ALA B 1 21 ? 7.246 0.994 -9.188 1 98.25 21 ALA B CA 1
ATOM 848 C C . ALA B 1 21 ? 8.648 1.371 -9.641 1 98.25 21 ALA B C 1
ATOM 850 O O . ALA B 1 21 ? 9.617 1.205 -8.891 1 98.25 21 ALA B O 1
ATOM 851 N N . GLU B 1 22 ? 8.719 1.879 -10.875 1 98.06 22 GLU B N 1
ATOM 852 C CA . GLU B 1 22 ? 10 2.305 -11.43 1 98.06 22 GLU B CA 1
ATOM 853 C C . GLU B 1 22 ? 10.586 3.465 -10.625 1 98.06 22 GLU B C 1
ATOM 855 O O . GLU B 1 22 ? 11.781 3.469 -10.305 1 98.06 22 GLU B O 1
ATOM 860 N N . GLN B 1 23 ? 9.773 4.398 -10.328 1 96.31 23 GLN B N 1
ATOM 861 C CA . GLN B 1 23 ? 10.211 5.562 -9.562 1 96.31 23 GLN B CA 1
ATOM 862 C C . GLN B 1 23 ? 10.727 5.156 -8.188 1 96.31 23 GLN B C 1
ATOM 864 O O . GLN B 1 23 ? 11.695 5.734 -7.684 1 96.31 23 GLN B O 1
ATOM 869 N N . ASP B 1 24 ? 10.133 4.117 -7.562 1 96.75 24 ASP B N 1
ATOM 870 C CA . ASP B 1 24 ? 10.492 3.676 -6.219 1 96.75 24 ASP B CA 1
ATOM 871 C C . ASP B 1 24 ? 11.547 2.574 -6.273 1 96.75 24 ASP B C 1
ATOM 873 O O . ASP B 1 24 ? 11.969 2.061 -5.234 1 96.75 24 ASP B O 1
ATOM 877 N N . ASN B 1 25 ? 11.977 2.217 -7.484 1 98 25 ASN B N 1
ATOM 878 C CA . ASN B 1 25 ? 12.984 1.195 -7.715 1 98 25 ASN B CA 1
ATOM 879 C C . ASN B 1 25 ? 12.555 -0.16 -7.16 1 98 25 ASN B C 1
ATOM 881 O O . ASN B 1 25 ? 13.312 -0.809 -6.438 1 98 25 ASN B O 1
ATOM 885 N N . ARG B 1 26 ? 11.266 -0.489 -7.516 1 97.5 26 ARG B N 1
ATOM 886 C CA . ARG B 1 26 ? 10.703 -1.773 -7.117 1 97.5 26 ARG B CA 1
ATOM 887 C C . ARG B 1 26 ? 10.047 -2.479 -8.305 1 97.5 26 ARG B C 1
ATOM 889 O O . ARG B 1 26 ? 9.742 -1.846 -9.312 1 97.5 26 ARG B O 1
ATOM 896 N N . SER B 1 27 ? 9.945 -3.729 -8.023 1 97.75 27 SER B N 1
ATOM 897 C CA . SER B 1 27 ? 9.125 -4.457 -8.984 1 97.75 27 SER B CA 1
ATOM 898 C C . SER B 1 27 ? 7.648 -4.098 -8.828 1 97.75 27 SER B C 1
ATOM 900 O O . SER B 1 27 ? 7.234 -3.59 -7.781 1 97.75 27 SER B O 1
ATOM 902 N N . ILE B 1 28 ? 6.863 -4.348 -9.836 1 97.25 28 ILE B N 1
ATOM 903 C CA . ILE B 1 28 ? 5.422 -4.117 -9.805 1 97.25 28 ILE B CA 1
ATOM 904 C C . ILE B 1 28 ? 4.793 -4.922 -8.672 1 97.25 28 ILE B C 1
ATOM 906 O O . ILE B 1 28 ? 3.881 -4.445 -7.992 1 97.25 28 ILE B O 1
ATOM 910 N N . ALA B 1 29 ? 5.254 -6.125 -8.43 1 97.81 29 ALA B N 1
ATOM 911 C CA . ALA B 1 29 ? 4.77 -6.996 -7.363 1 97.81 29 ALA B CA 1
ATOM 912 C C . ALA B 1 29 ? 5.043 -6.387 -5.992 1 97.81 29 ALA B C 1
ATOM 914 O O . ALA B 1 29 ? 4.156 -6.336 -5.137 1 97.81 29 ALA B O 1
ATOM 915 N N . GLN B 1 30 ? 6.285 -5.957 -5.797 1 97.69 30 GLN B N 1
ATOM 916 C CA . GLN B 1 30 ? 6.664 -5.352 -4.523 1 97.69 30 GLN B CA 1
ATOM 917 C C . GLN B 1 30 ? 5.883 -4.062 -4.273 1 97.69 30 GLN B C 1
ATOM 919 O O . GLN B 1 30 ? 5.445 -3.805 -3.15 1 97.69 30 GLN B O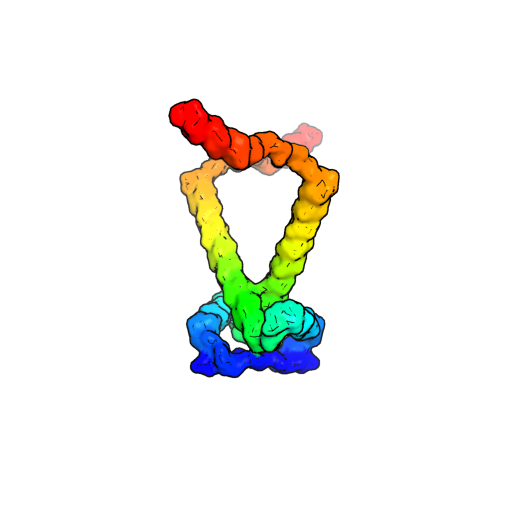 1
ATOM 924 N N . GLU B 1 31 ? 5.641 -3.232 -5.309 1 98.12 31 GLU B N 1
ATOM 925 C CA . GLU B 1 31 ? 4.879 -1.995 -5.188 1 98.12 31 GLU B CA 1
ATOM 926 C C . GLU B 1 31 ? 3.414 -2.279 -4.863 1 98.12 31 GLU B C 1
ATOM 928 O O . GLU B 1 31 ? 2.803 -1.573 -4.059 1 98.12 31 GLU B O 1
ATOM 933 N N . THR B 1 32 ? 2.857 -3.35 -5.488 1 98.5 32 THR B N 1
ATOM 934 C CA . THR B 1 32 ? 1.485 -3.766 -5.219 1 98.5 32 THR B CA 1
ATOM 935 C C . THR B 1 32 ? 1.304 -4.109 -3.744 1 98.5 32 THR B C 1
ATOM 937 O O . THR B 1 32 ? 0.333 -3.678 -3.117 1 98.5 32 THR B O 1
ATOM 940 N N . ILE B 1 33 ? 2.246 -4.77 -3.184 1 98.38 33 ILE B N 1
ATOM 941 C CA . ILE B 1 33 ? 2.195 -5.172 -1.782 1 98.38 33 ILE B CA 1
ATOM 942 C C . ILE B 1 33 ? 2.236 -3.936 -0.887 1 98.38 33 ILE B C 1
ATOM 944 O O . ILE B 1 33 ? 1.445 -3.814 0.051 1 98.38 33 ILE B O 1
ATOM 948 N N . VAL B 1 34 ? 3.158 -3.059 -1.163 1 97.94 34 VAL B N 1
ATOM 949 C CA . VAL B 1 34 ? 3.344 -1.862 -0.351 1 97.94 34 VAL B CA 1
ATOM 950 C C . VAL B 1 34 ? 2.084 -1.001 -0.403 1 97.94 34 VAL B C 1
ATOM 952 O O . VAL B 1 34 ? 1.605 -0.526 0.629 1 97.94 34 VAL B O 1
ATOM 955 N N . LEU B 1 35 ? 1.475 -0.813 -1.633 1 98.31 35 LEU B N 1
ATOM 956 C CA . LEU B 1 35 ? 0.306 0.041 -1.811 1 98.31 35 LEU B CA 1
ATOM 957 C C . LEU B 1 35 ? -0.925 -0.578 -1.158 1 98.31 35 LEU B C 1
ATOM 959 O O . LEU B 1 35 ? -1.745 0.132 -0.571 1 98.31 35 LEU B O 1
ATOM 963 N N . LEU B 1 36 ? -1.064 -1.874 -1.258 1 98.38 36 LEU B N 1
ATOM 964 C CA . LEU B 1 36 ? -2.209 -2.543 -0.649 1 98.38 36 LEU B CA 1
ATOM 965 C C . LEU B 1 36 ? -2.135 -2.471 0.872 1 98.38 36 LEU B C 1
ATOM 967 O O . LEU B 1 36 ? -3.156 -2.291 1.539 1 98.38 36 LEU B O 1
ATOM 971 N N . LYS B 1 37 ? -0.898 -2.666 1.441 1 97.75 37 LYS B N 1
ATOM 972 C CA . LYS B 1 37 ? -0.719 -2.523 2.883 1 97.75 37 LYS B CA 1
ATOM 973 C C . LYS B 1 37 ? -1.126 -1.13 3.354 1 97.75 37 LYS B C 1
ATOM 975 O O . LYS B 1 37 ? -1.815 -0.987 4.367 1 97.75 37 LYS B O 1
ATOM 980 N N . LYS B 1 38 ? -0.705 -0.18 2.619 1 96.69 38 LYS B N 1
ATOM 981 C CA . LYS B 1 38 ? -1.039 1.199 2.961 1 96.69 38 LYS B CA 1
ATOM 982 C C . LYS B 1 38 ? -2.543 1.442 2.863 1 96.69 38 LYS B C 1
ATOM 984 O O . LYS B 1 38 ? -3.129 2.098 3.725 1 96.69 38 LYS B O 1
ATOM 989 N N . ALA B 1 39 ? -3.143 0.948 1.737 1 97.38 39 ALA B N 1
ATOM 990 C CA . ALA B 1 39 ? -4.574 1.137 1.516 1 97.38 39 ALA B CA 1
ATOM 991 C C . ALA B 1 39 ? -5.395 0.481 2.623 1 97.38 39 ALA B C 1
ATOM 993 O O . ALA B 1 39 ? -6.398 1.035 3.07 1 97.38 39 ALA B O 1
ATOM 994 N N . LEU B 1 40 ? -4.988 -0.659 3.084 1 97 40 LEU B N 1
ATOM 995 C CA . LEU B 1 40 ? -5.707 -1.385 4.125 1 97 40 LEU B CA 1
ATOM 996 C C . LEU B 1 40 ? -5.547 -0.695 5.477 1 97 40 LEU B C 1
ATOM 998 O O . LEU B 1 40 ? -6.492 -0.655 6.27 1 97 40 LEU B O 1
ATOM 1002 N N . ASN B 1 41 ? -4.328 -0.246 5.766 1 95.06 41 ASN B N 1
ATOM 1003 C CA . ASN B 1 41 ? -4.098 0.511 6.992 1 95.06 41 ASN B CA 1
ATOM 1004 C C . ASN B 1 41 ? -4.938 1.785 7.031 1 95.06 41 ASN B C 1
ATOM 1006 O O . ASN B 1 41 ? -5.473 2.15 8.078 1 95.06 41 ASN B O 1
ATOM 1010 N N . TYR B 1 42 ? -5.055 2.445 5.879 1 93.06 42 TYR B N 1
ATOM 1011 C CA . TYR B 1 42 ? -5.852 3.664 5.793 1 93.06 42 TYR B CA 1
ATOM 1012 C C . TYR B 1 42 ? -7.324 3.371 6.039 1 93.06 42 TYR B C 1
ATOM 1014 O O . TYR B 1 42 ? -8.008 4.121 6.742 1 93.06 42 TYR B O 1
ATOM 1022 N N . LYS B 1 43 ? -7.766 2.314 5.41 1 93.56 43 LYS B N 1
ATOM 1023 C CA . LYS B 1 43 ? -9.156 1.915 5.602 1 93.56 43 LYS B CA 1
ATOM 1024 C C . LYS B 1 43 ? -9.461 1.66 7.074 1 93.56 43 LYS B C 1
ATOM 1026 O O . LYS B 1 43 ? -10.5 2.09 7.586 1 93.56 43 LYS B O 1
ATOM 1031 N N . GLU B 1 44 ? -8.602 1.02 7.766 1 93.88 44 GLU B N 1
ATOM 1032 C CA . GLU B 1 44 ? -8.773 0.694 9.18 1 93.88 44 GLU B CA 1
ATOM 1033 C C . GLU B 1 44 ? -8.766 1.954 10.039 1 93.88 44 GLU B C 1
ATOM 1035 O O . GLU B 1 44 ? -9.57 2.082 10.969 1 93.88 44 GLU B O 1
ATOM 1040 N N . SER B 1 45 ? -7.809 2.799 9.773 1 94.81 45 SER B N 1
ATOM 1041 C CA . SER B 1 45 ? -7.688 4.035 10.539 1 94.81 45 SER B CA 1
ATOM 1042 C C . SER B 1 45 ? -8.922 4.914 10.367 1 94.81 45 SER B C 1
ATOM 1044 O O . SER B 1 45 ? -9.391 5.535 11.32 1 94.81 45 SER B O 1
ATOM 1046 N N . ARG B 1 46 ? -9.367 4.961 9.133 1 92 46 ARG B N 1
ATOM 1047 C CA . ARG B 1 46 ? -10.555 5.758 8.836 1 92 46 ARG B CA 1
ATOM 1048 C C . ARG B 1 46 ? -11.773 5.207 9.578 1 92 46 ARG B C 1
ATOM 1050 O O . ARG B 1 46 ? -12.578 5.973 10.109 1 92 46 ARG B O 1
ATOM 1057 N N . GLN B 1 47 ? -11.883 3.945 9.594 1 92.81 47 GLN B N 1
ATOM 1058 C CA . GLN B 1 47 ? -12.992 3.311 10.289 1 92.81 47 GLN B CA 1
ATOM 1059 C C . GLN B 1 47 ? -12.922 3.564 11.789 1 92.81 47 GLN B C 1
ATOM 1061 O O . GLN B 1 47 ? -13.938 3.83 12.438 1 92.81 47 GLN B O 1
ATOM 1066 N N . ALA B 1 48 ? -11.719 3.451 12.32 1 95.19 48 ALA B N 1
ATOM 1067 C CA . ALA B 1 48 ? -11.516 3.695 13.75 1 95.19 48 ALA B CA 1
ATOM 1068 C C . ALA B 1 48 ? -11.852 5.141 14.109 1 95.19 48 ALA B C 1
ATOM 1070 O O . ALA B 1 48 ? -12.453 5.402 15.156 1 95.19 48 ALA B O 1
ATOM 1071 N N . ARG B 1 49 ? -11.438 5.992 13.281 1 95.12 49 ARG B N 1
ATOM 1072 C CA . ARG B 1 49 ? -11.703 7.406 13.516 1 95.12 49 ARG B CA 1
ATOM 1073 C C . ARG B 1 49 ? -13.195 7.699 13.453 1 95.12 49 ARG B C 1
ATO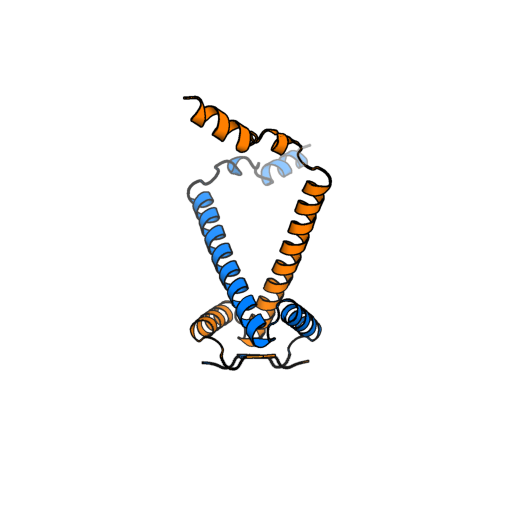M 1075 O O . ARG B 1 49 ? -13.727 8.453 14.273 1 95.12 49 ARG B O 1
ATOM 1082 N N . ARG B 1 50 ? -13.844 7.141 12.531 1 94.81 50 ARG B N 1
ATOM 1083 C CA . ARG B 1 50 ? -15.289 7.312 12.391 1 94.81 50 ARG B CA 1
ATOM 1084 C C . ARG B 1 50 ? -16.016 6.785 13.617 1 94.81 50 ARG B C 1
ATOM 1086 O O . ARG B 1 50 ? -16.938 7.434 14.133 1 94.81 50 ARG B O 1
ATOM 1093 N N . LYS B 1 51 ? -15.562 5.742 14.062 1 95 51 LYS B N 1
ATOM 1094 C CA . LYS B 1 51 ? -16.172 5.148 15.25 1 95 51 LYS B CA 1
ATOM 1095 C C . LYS B 1 51 ? -15.977 6.043 16.469 1 95 51 LYS B C 1
ATOM 1097 O O . LYS B 1 51 ? -16.891 6.199 17.281 1 95 51 LYS B O 1
ATOM 1102 N N . ARG B 1 52 ? -14.773 6.492 16.547 1 94.44 52 ARG B N 1
ATOM 1103 C CA . ARG B 1 52 ? -14.461 7.379 17.672 1 94.44 52 ARG B CA 1
ATOM 1104 C C . ARG B 1 52 ? -15.336 8.625 17.641 1 94.44 52 ARG B C 1
ATOM 1106 O O . ARG B 1 52 ? -15.883 9.031 18.656 1 94.44 52 ARG B O 1
ATOM 1113 N N . ILE B 1 53 ? -15.484 9.211 16.422 1 92.94 53 ILE B N 1
ATOM 1114 C CA . ILE B 1 53 ? -16.266 10.438 16.25 1 92.94 53 ILE B CA 1
ATOM 1115 C C . ILE B 1 53 ? -17.734 10.156 16.531 1 92.94 53 ILE B C 1
ATOM 1117 O O . ILE B 1 53 ? -18.406 10.945 17.188 1 92.94 53 ILE B O 1
ATOM 1121 N N . LEU B 1 54 ? -18.25 9 16.031 1 92.81 54 LEU B N 1
ATOM 1122 C CA . LEU B 1 54 ? -19.641 8.609 16.266 1 92.81 54 LEU B CA 1
ATOM 1123 C C . LEU B 1 54 ? -19.906 8.375 17.75 1 92.81 54 LEU B C 1
ATOM 1125 O O . LEU B 1 54 ? -20.938 8.789 18.266 1 92.81 54 LEU B O 1
ATOM 1129 N N . ASN B 1 55 ? -18.891 7.703 18.422 1 91.88 55 ASN B N 1
ATOM 1130 C CA . ASN B 1 55 ? -19.016 7.469 19.859 1 91.88 55 ASN B CA 1
ATOM 1131 C C . ASN B 1 55 ? -19.031 8.781 20.641 1 91.88 55 ASN B C 1
ATOM 1133 O O . ASN B 1 55 ? -19.766 8.898 21.625 1 91.88 55 ASN B O 1
ATOM 1137 N N . GLU B 1 56 ? -18.219 9.664 20.156 1 89.25 56 GLU B N 1
ATOM 1138 C CA . GLU B 1 56 ? -18.172 10.977 20.797 1 89.25 56 GLU B CA 1
ATOM 1139 C C . GLU B 1 56 ? -19.5 11.719 20.625 1 89.25 56 GLU B C 1
ATOM 1141 O O . GLU B 1 56 ? -19.969 12.391 21.547 1 89.25 56 GLU B O 1
ATOM 1146 N N . ILE B 1 57 ? -20.172 11.617 19.469 1 88.69 57 ILE B N 1
ATOM 1147 C CA . ILE B 1 57 ? -21.453 12.258 19.172 1 88.69 57 ILE B CA 1
ATOM 1148 C C . ILE B 1 57 ? -22.562 11.602 19.984 1 88.69 57 ILE B C 1
ATOM 1150 O O . ILE B 1 57 ? -23.422 12.289 20.531 1 88.69 57 ILE B O 1
ATOM 1154 N N . TYR B 1 58 ? -22.5 10.289 20.031 1 87.38 58 TYR B N 1
ATOM 1155 C CA . TYR B 1 58 ? -23.5 9.523 20.781 1 87.38 58 TYR B CA 1
ATOM 1156 C C . TYR B 1 58 ? -23.391 9.789 22.281 1 87.38 58 TYR B C 1
ATOM 1158 O O . TYR B 1 58 ? -24.391 9.852 22.984 1 87.38 58 TYR B O 1
ATOM 1166 N N . ASN B 1 59 ? -22.312 9.852 22.672 1 85 59 ASN B N 1
ATOM 1167 C CA . ASN B 1 59 ? -22.078 10.008 24.109 1 85 59 ASN B CA 1
ATOM 1168 C C . ASN B 1 59 ? -22.219 11.461 24.531 1 85 59 ASN B C 1
ATOM 1170 O O . ASN B 1 59 ? -22.344 11.75 25.734 1 85 59 ASN B O 1
ATOM 1174 N N . ASN B 1 60 ? -22.016 12.414 23.531 1 71.75 60 ASN B N 1
ATOM 1175 C CA . ASN B 1 60 ? -22.234 13.828 23.797 1 71.75 60 ASN B CA 1
ATOM 1176 C C . ASN B 1 60 ? -23.203 14.453 22.797 1 71.75 60 ASN B C 1
ATOM 1178 O O . ASN B 1 60 ? -22.781 15.188 21.891 1 71.75 60 ASN B O 1
ATOM 1182 N N . PRO B 1 61 ? -24.438 13.758 22.688 1 59.25 61 PRO B N 1
ATOM 1183 C CA . PRO B 1 61 ? -25.422 14.25 21.719 1 59.25 61 PRO B CA 1
ATOM 1184 C C . PRO B 1 61 ? -25.641 15.758 21.797 1 59.25 61 PRO B C 1
ATOM 1186 O O . PRO B 1 61 ? -25.719 16.312 22.906 1 59.25 61 PRO B O 1
ATOM 1189 N N . ILE B 1 62 ? -24.984 16.5 20.984 1 55.72 62 ILE B N 1
ATOM 1190 C CA . ILE B 1 62 ? -25.312 17.922 20.984 1 55.72 62 ILE B CA 1
ATOM 1191 C C . ILE B 1 62 ? -26.828 18.094 20.875 1 55.72 62 ILE B C 1
ATOM 1193 O O . ILE B 1 62 ? -27.453 17.547 19.953 1 55.72 62 ILE B O 1
ATOM 1197 N N . ARG B 1 63 ? -27.453 18.438 21.875 1 50.72 63 ARG B N 1
ATOM 1198 C CA . ARG B 1 63 ? -28.844 18.828 22.094 1 50.72 63 ARG B CA 1
ATOM 1199 C C . ARG B 1 63 ? -29.391 19.656 20.922 1 50.72 63 ARG B C 1
ATOM 1201 O O . ARG B 1 63 ? -30.562 19.984 20.891 1 50.72 63 ARG B O 1
ATOM 1208 N N . ASN B 1 64 ? -28.547 20.422 20.281 1 48.38 64 ASN B N 1
ATOM 1209 C CA . ASN B 1 64 ? -29.156 21.656 19.766 1 48.38 64 ASN B CA 1
ATOM 1210 C C . ASN B 1 64 ? -30.109 21.359 18.609 1 48.38 64 ASN B C 1
ATOM 1212 O O . ASN B 1 64 ? -30.422 22.25 17.828 1 48.38 64 ASN B O 1
ATOM 1216 N N . VAL B 1 65 ? -30.125 20.125 18.109 1 48.16 65 VAL B N 1
ATOM 1217 C CA . VAL B 1 65 ? -31.016 20.047 16.953 1 48.16 65 VAL B CA 1
ATOM 1218 C C . VAL B 1 65 ? -32.438 20.406 17.375 1 48.16 65 VAL B C 1
ATOM 1220 O O . VAL B 1 65 ? -33.406 19.938 16.766 1 48.16 65 VAL B O 1
ATOM 1223 N N . GLU B 1 66 ? -32.75 20.547 18.547 1 46.25 66 GLU B N 1
ATOM 1224 C CA . GLU B 1 66 ? -34.094 20.859 18.953 1 46.25 66 GLU B CA 1
ATOM 1225 C C . GLU B 1 66 ? -34.719 21.922 18.047 1 46.25 66 GLU B C 1
ATOM 1227 O O . GLU B 1 66 ? -35.938 22.062 17.984 1 46.25 66 GLU B O 1
ATOM 1232 N N . THR B 1 67 ? -34 23.031 17.797 1 48.66 67 THR B N 1
ATOM 1233 C CA . THR B 1 67 ? -34.688 24.25 17.406 1 48.66 67 THR B CA 1
ATOM 1234 C C . THR B 1 67 ? -35.094 24.203 15.938 1 48.66 67 THR B C 1
ATOM 1236 O O . THR B 1 67 ? -35.281 25.25 15.312 1 48.66 67 THR B O 1
ATOM 1239 N N . PHE B 1 68 ? -34.75 23.203 15.266 1 51.72 68 PHE B N 1
ATOM 1240 C CA . PHE B 1 68 ? -35.281 23.25 13.914 1 51.72 68 PHE B CA 1
ATOM 1241 C C . PHE B 1 68 ? -36.812 23.344 13.945 1 51.72 68 PHE B C 1
ATOM 1243 O O . PHE B 1 68 ? -37.469 22.562 14.633 1 51.72 68 PHE B O 1
ATOM 1250 N N . PRO B 1 69 ? -37.281 24.516 13.594 1 49.88 69 PRO B N 1
ATOM 1251 C CA . PRO B 1 69 ? -38.719 24.781 13.711 1 49.88 69 PRO B CA 1
ATOM 1252 C C . PRO B 1 69 ? -39.594 23.672 13.078 1 49.88 69 PRO B C 1
ATOM 1254 O O . PRO B 1 69 ? -39.125 22.984 12.164 1 49.88 69 PRO B O 1
ATOM 1257 N N . ASP B 1 70 ? -40.531 23.125 13.812 1 55.91 70 ASP B N 1
ATOM 1258 C CA . ASP B 1 70 ? -41.469 22.109 13.352 1 55.91 70 ASP B CA 1
ATOM 1259 C C . ASP B 1 70 ? -42 22.453 11.961 1 55.91 70 ASP B C 1
ATOM 1261 O O . ASP B 1 70 ? -42.531 23.547 11.742 1 55.91 70 ASP B O 1
ATOM 1265 N N . PRO B 1 71 ? -41.469 21.953 10.844 1 60.28 71 PRO B N 1
ATOM 1266 C CA . PRO B 1 71 ? -41.906 22.281 9.492 1 60.28 71 PRO B CA 1
ATOM 1267 C C . PRO B 1 71 ? -43.406 22.484 9.398 1 60.28 71 PRO B C 1
ATOM 1269 O O . PRO B 1 71 ? -43.875 23.328 8.625 1 60.28 71 PRO B O 1
ATOM 1272 N N . ALA B 1 72 ? -44.062 21.625 10.156 1 62.31 72 ALA B N 1
ATOM 1273 C CA . ALA B 1 72 ? -45.5 21.719 10.117 1 62.31 72 ALA B CA 1
ATOM 1274 C C . ALA B 1 72 ? -46 23.094 10.586 1 62.31 72 ALA B C 1
ATOM 1276 O O . ALA B 1 72 ? -47 23.609 10.078 1 62.31 72 ALA B O 1
ATOM 1277 N N . ALA B 1 73 ? -45.375 23.734 11.516 1 57.31 73 ALA B N 1
ATOM 1278 C CA . ALA B 1 73 ? -45.719 25.047 12.039 1 57.31 73 ALA B CA 1
ATOM 1279 C C . ALA B 1 73 ? -45.5 26.141 11 1 57.31 73 ALA B C 1
ATOM 1281 O O . ALA B 1 73 ? -46.281 27.062 10.852 1 57.31 73 ALA B O 1
ATOM 1282 N N . LEU B 1 74 ? -44.5 26.047 10.203 1 56.72 74 LEU B N 1
ATOM 1283 C CA . LEU B 1 74 ? -44.156 26.969 9.133 1 56.72 74 LEU B CA 1
ATOM 1284 C C . LEU B 1 74 ? -45.188 26.922 8.016 1 56.72 74 LEU B C 1
ATOM 1286 O O . LEU B 1 74 ? -45.5 27.953 7.414 1 56.72 74 LEU B O 1
ATOM 1290 N N . ILE B 1 75 ? -45.719 25.734 7.695 1 59.94 75 ILE B N 1
ATOM 1291 C CA . ILE B 1 75 ? -46.719 25.578 6.652 1 59.94 75 ILE B CA 1
ATOM 1292 C C . ILE B 1 75 ? -48.031 26.234 7.082 1 59.94 75 ILE B C 1
ATOM 1294 O O . ILE B 1 75 ? -48.688 26.922 6.293 1 59.94 75 ILE B O 1
ATOM 1298 N N . ARG B 1 76 ? -48.469 26.094 8.328 1 64.25 76 ARG B N 1
ATOM 1299 C CA . ARG B 1 76 ? -49.719 26.641 8.875 1 64.25 76 ARG B CA 1
ATOM 1300 C C . ARG B 1 76 ? -49.719 28.156 8.812 1 64.25 76 ARG B C 1
ATOM 1302 O O . ARG B 1 76 ? -50.75 28.766 8.484 1 64.25 76 ARG B O 1
ATOM 1309 N N . GLU B 1 77 ? -48.562 28.781 9.023 1 57.41 77 GLU B N 1
ATOM 1310 C CA . GLU B 1 77 ? -48.438 30.234 8.992 1 57.41 77 GLU B CA 1
ATOM 1311 C C . GLU B 1 77 ? -48.625 30.781 7.578 1 57.41 77 GLU B C 1
ATOM 1313 O O . GLU B 1 77 ? -49.219 31.844 7.391 1 57.41 77 GLU B O 1
ATOM 1318 N N . ASP B 1 78 ? -48.156 29.953 6.633 1 65.69 78 ASP B N 1
ATOM 1319 C CA . ASP B 1 78 ? -48.281 30.359 5.234 1 65.69 78 ASP B CA 1
ATOM 1320 C C . ASP B 1 78 ? -49.719 30.328 4.75 1 65.69 78 ASP B C 1
ATOM 1322 O O . ASP B 1 78 ? -50.125 31.156 3.926 1 65.69 78 ASP B O 1
ATOM 1326 N N . ARG B 1 79 ? -50.438 29.453 5.207 1 63.03 79 ARG B N 1
ATOM 1327 C CA . ARG B 1 79 ? -51.812 29.344 4.75 1 63.03 79 ARG B CA 1
ATOM 1328 C C . ARG B 1 79 ? -52.656 30.469 5.301 1 63.03 79 ARG B C 1
ATOM 1330 O O . ARG B 1 79 ? -53.688 30.812 4.723 1 63.03 79 ARG B O 1
ATOM 1337 N N . GLU B 1 80 ? -52.469 31.016 6.492 1 61.28 80 GLU B N 1
ATOM 1338 C CA . GLU B 1 80 ? -53.281 32.031 7.145 1 61.28 80 GLU B CA 1
ATOM 1339 C C . GLU B 1 80 ? -52.969 33.406 6.605 1 61.28 80 GLU B C 1
ATOM 1341 O O . GLU B 1 80 ? -53.625 34.406 6.973 1 61.28 80 GLU B O 1
ATOM 1346 N N . ARG B 1 81 ? -51.938 33.5 5.605 1 47.78 81 ARG B N 1
ATOM 1347 C CA . ARG B 1 81 ? -51.812 34.75 4.863 1 47.78 81 ARG B CA 1
ATOM 1348 C C . ARG B 1 81 ? -52.625 34.719 3.588 1 47.78 81 ARG B C 1
ATOM 1350 O O . ARG B 1 81 ? -52.875 33.656 3.018 1 47.78 81 ARG B O 1
#

Sequence (162 aa):
MPLLQVRDFPEDLYKTLAEIAEQDNRSIAQETIVLLKKALNYKESRQARRKRILNEIYNNPIRNVETFPDPAALIREDRERMPLLQVRDFPEDLYKTLAEIAEQDNRSIAQETIVLLKKALNYKESRQARRKRILNEIYNNPIRNVETFPDPAALIREDRER

Secondary structure (DSSP, 8-state):
-PPEEETT--HHHHHHHHHHHHHTT--HHHHHHHHHHHHHHHHHHHHHHHHHHHHHHHHS--GGGG-S--HHHHHHHHHT-/-PPEEETT--HHHHHHHHHHHHHTT--HHHHHHHHHHHHHHHHHHHHHHHHHHHHHHHHS--GGGGGS--HHHHHHHHHT-